Protein AF-A0A2K3KPW8-F1 (afdb_monomer_lite)

Structure (mmCIF, N/CA/C/O backbone):
data_AF-A0A2K3KPW8-F1
#
_entry.id   AF-A0A2K3KPW8-F1
#
loop_
_atom_site.group_PDB
_atom_site.id
_atom_site.type_symbol
_atom_site.label_atom_id
_atom_site.label_alt_id
_atom_site.label_comp_id
_atom_site.label_asym_id
_atom_site.label_entity_id
_atom_site.label_seq_id
_atom_site.pdbx_PDB_ins_code
_atom_site.Cartn_x
_atom_site.Cartn_y
_atom_site.Cartn_z
_atom_site.occupancy
_atom_site.B_iso_or_equiv
_atom_site.auth_seq_id
_atom_site.auth_comp_id
_atom_site.auth_asym_id
_atom_site.auth_atom_id
_atom_site.pdbx_PDB_model_num
ATOM 1 N N . MET A 1 1 ? 4.026 6.155 2.897 1.00 92.62 1 MET A N 1
ATOM 2 C CA . MET A 1 1 ? 3.321 5.659 1.690 1.00 92.62 1 MET A CA 1
ATOM 3 C C . MET A 1 1 ? 2.617 6.822 1.009 1.00 92.62 1 MET A C 1
ATOM 5 O O . MET A 1 1 ? 2.087 7.678 1.710 1.00 92.62 1 MET A O 1
ATOM 9 N N . THR A 1 2 ? 2.626 6.886 -0.326 1.00 94.38 2 THR A N 1
ATOM 10 C CA . THR A 1 2 ? 1.846 7.887 -1.087 1.00 94.38 2 THR A CA 1
ATOM 11 C C . THR A 1 2 ? 2.187 9.344 -0.718 1.00 94.38 2 THR A C 1
ATOM 13 O O . THR A 1 2 ? 1.312 10.196 -0.581 1.00 94.38 2 THR A O 1
ATOM 16 N N . ASN A 1 3 ? 3.477 9.616 -0.491 1.00 95.56 3 ASN A N 1
ATOM 17 C CA . ASN A 1 3 ? 4.021 10.898 -0.017 1.00 95.56 3 ASN A CA 1
ATOM 18 C C . ASN A 1 3 ? 3.543 11.362 1.386 1.00 95.56 3 ASN A C 1
ATOM 20 O O . ASN A 1 3 ? 3.666 12.534 1.752 1.00 95.56 3 ASN A O 1
ATOM 24 N N . ILE A 1 4 ? 3.003 10.439 2.193 1.00 97.38 4 ILE A N 1
ATOM 25 C CA . ILE A 1 4 ? 2.658 10.661 3.603 1.00 97.38 4 ILE A CA 1
ATOM 26 C C . ILE A 1 4 ? 3.564 9.800 4.486 1.00 97.38 4 ILE A C 1
ATOM 28 O O . ILE A 1 4 ? 3.593 8.569 4.365 1.00 97.38 4 ILE A O 1
ATOM 32 N N . SER A 1 5 ? 4.296 10.456 5.382 1.00 97.50 5 SER A N 1
ATOM 33 C CA . SER A 1 5 ? 5.044 9.818 6.463 1.00 97.50 5 SER A CA 1
ATOM 34 C C . SER A 1 5 ? 4.106 9.661 7.657 1.00 97.50 5 SER A C 1
ATOM 36 O O . SER A 1 5 ? 3.643 10.657 8.224 1.00 97.50 5 SER 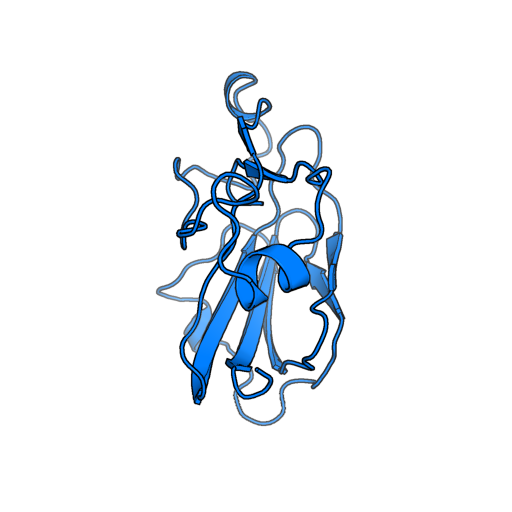A O 1
ATOM 38 N N . PHE A 1 6 ? 3.749 8.414 7.973 1.00 98.12 6 PHE A N 1
ATOM 39 C CA . PHE A 1 6 ? 2.820 8.129 9.060 1.00 98.12 6 PHE A CA 1
ATOM 40 C C . PHE A 1 6 ? 3.433 8.573 10.385 1.00 98.12 6 PHE A C 1
ATOM 42 O O . PHE A 1 6 ? 4.567 8.223 10.704 1.00 98.12 6 PHE A O 1
ATOM 49 N N . GLN A 1 7 ? 2.670 9.348 11.146 1.00 98.12 7 GLN A N 1
ATOM 50 C CA . GLN A 1 7 ? 3.045 9.756 12.489 1.00 98.12 7 GLN A CA 1
ATOM 51 C C . GLN A 1 7 ? 2.154 9.016 13.477 1.00 98.12 7 GLN A C 1
ATOM 53 O O . GLN A 1 7 ? 0.928 9.139 13.412 1.00 98.12 7 GLN A O 1
ATOM 58 N N . THR A 1 8 ? 2.768 8.251 14.375 1.00 97.50 8 THR A N 1
ATOM 59 C CA . THR A 1 8 ? 2.044 7.555 15.438 1.00 97.50 8 THR A CA 1
ATOM 60 C C . THR A 1 8 ? 1.341 8.587 16.326 1.00 97.50 8 THR A C 1
ATOM 62 O O . THR A 1 8 ? 2.009 9.501 16.822 1.00 97.50 8 THR A O 1
ATOM 65 N N . PRO A 1 9 ? 0.009 8.504 16.486 1.00 96.88 9 PRO A N 1
ATOM 66 C CA . PRO A 1 9 ? -0.722 9.382 17.391 1.00 96.88 9 PRO A CA 1
ATOM 67 C C . PRO A 1 9 ? -0.428 9.035 18.859 1.00 96.88 9 PRO A C 1
ATOM 69 O O . PRO A 1 9 ? 0.070 7.957 19.167 1.00 96.88 9 PRO A O 1
ATOM 72 N N . THR A 1 10 ? -0.755 9.947 19.777 1.00 94.44 10 THR A N 1
ATOM 73 C CA . THR A 1 10 ? -0.642 9.701 21.229 1.00 94.44 10 THR A CA 1
ATOM 74 C C . THR A 1 10 ? -1.787 8.856 21.787 1.00 94.44 10 THR A C 1
ATOM 76 O O . THR A 1 10 ? -1.640 8.271 22.852 1.00 94.44 10 THR A O 1
ATOM 79 N N . PHE A 1 11 ? -2.918 8.810 21.079 1.00 93.94 11 PHE A N 1
ATOM 80 C CA . PHE A 1 11 ? -4.075 7.964 21.375 1.00 93.94 11 PHE A CA 1
ATOM 81 C C . PHE A 1 11 ? -4.187 6.862 20.331 1.00 93.94 11 PHE A C 1
ATOM 83 O O . PHE A 1 11 ? -3.900 7.101 19.157 1.00 93.94 11 PHE A O 1
ATOM 90 N N . ASP A 1 12 ? -4.634 5.680 20.744 1.00 96.62 12 ASP A N 1
ATOM 91 C CA . ASP A 1 12 ? -4.822 4.556 19.835 1.00 96.62 12 ASP A CA 1
ATOM 92 C C . ASP A 1 12 ? -5.890 4.851 18.761 1.00 96.62 12 ASP A C 1
ATOM 94 O O . ASP A 1 12 ? -6.905 5.510 19.008 1.00 96.62 12 ASP A O 1
ATOM 98 N N . ILE A 1 13 ? -5.652 4.375 17.533 1.00 98.19 13 ILE A N 1
ATOM 99 C CA . ILE A 1 13 ? -6.556 4.620 16.400 1.00 98.19 13 ILE A CA 1
ATOM 100 C C . ILE A 1 13 ? -7.866 3.845 16.565 1.00 98.19 13 ILE A C 1
ATOM 102 O O . ILE A 1 13 ? -8.920 4.378 16.206 1.00 98.19 13 ILE A O 1
ATOM 106 N N . LEU A 1 14 ? -7.813 2.613 17.078 1.00 97.81 14 LEU A N 1
ATOM 107 C CA . LEU A 1 14 ? -8.995 1.777 17.270 1.00 97.81 14 LEU A CA 1
ATOM 108 C C . LEU A 1 14 ? -9.875 2.342 18.392 1.00 97.81 14 LEU A C 1
ATOM 110 O O . LEU A 1 14 ? -11.080 2.486 18.198 1.00 97.81 14 LEU A O 1
ATOM 114 N N . GLU A 1 15 ? -9.280 2.752 19.511 1.00 97.75 15 GLU A N 1
ATOM 115 C CA . GLU A 1 15 ? -9.975 3.432 20.606 1.00 97.75 15 GLU A CA 1
ATOM 116 C C . GLU A 1 15 ? -10.632 4.734 20.128 1.00 97.75 15 GLU A C 1
ATOM 118 O O . GLU A 1 15 ? -11.830 4.950 20.332 1.00 97.75 15 GLU A O 1
ATOM 123 N N . ALA A 1 16 ? -9.884 5.577 19.406 1.00 98.12 16 ALA A N 1
ATOM 124 C CA . ALA A 1 16 ? -10.417 6.818 18.854 1.00 98.12 16 ALA A CA 1
ATOM 125 C C . ALA A 1 16 ? -11.550 6.581 17.847 1.00 98.12 16 ALA A C 1
ATOM 127 O O . ALA A 1 16 ? -12.500 7.363 17.779 1.00 98.12 16 ALA A O 1
ATOM 128 N N . TYR A 1 17 ? -11.470 5.507 17.058 1.00 97.69 17 TYR A N 1
ATOM 129 C CA . TYR A 1 17 ? -12.546 5.096 16.163 1.00 97.69 17 TYR A CA 1
ATOM 130 C C . TYR A 1 17 ? -13.799 4.672 16.939 1.00 97.69 17 TYR A C 1
ATOM 132 O O . TYR A 1 17 ? -14.881 5.193 16.652 1.00 97.69 17 TYR A O 1
ATOM 140 N N . TYR A 1 18 ? -13.640 3.785 17.925 1.00 97.81 18 TYR A N 1
ATOM 141 C CA . TYR A 1 18 ? -14.735 3.188 18.689 1.00 97.81 18 TYR A CA 1
ATOM 142 C C . TYR A 1 18 ? -15.506 4.225 19.513 1.00 97.81 18 TYR A C 1
ATOM 144 O O . TYR A 1 18 ? -16.733 4.253 19.479 1.00 97.81 18 TYR A O 1
ATOM 152 N N . TYR A 1 19 ? -14.794 5.132 20.187 1.00 98.00 19 TYR A N 1
ATOM 153 C CA . TYR A 1 19 ? -15.393 6.180 21.024 1.00 98.00 19 TYR A CA 1
ATOM 154 C C . TYR A 1 19 ? -15.596 7.519 20.304 1.00 98.00 19 TYR A C 1
ATOM 156 O O . TYR A 1 19 ? -15.943 8.515 20.936 1.00 98.00 19 TYR A O 1
ATOM 164 N N . HIS A 1 20 ? -15.384 7.566 18.986 1.00 96.56 20 HIS A N 1
ATOM 165 C CA . HIS A 1 20 ? -15.557 8.770 18.163 1.00 96.56 20 HIS A CA 1
ATOM 166 C C . HIS A 1 20 ? -14.735 9.986 18.644 1.00 96.56 20 HIS A C 1
ATOM 168 O O . HIS A 1 20 ? -15.190 11.131 18.589 1.00 96.56 20 HIS A O 1
ATOM 174 N N . ILE A 1 21 ? -13.497 9.747 19.088 1.00 97.12 21 ILE A N 1
ATOM 175 C CA . ILE A 1 21 ? -12.581 10.795 19.552 1.00 97.12 21 ILE A CA 1
ATOM 176 C C . ILE A 1 21 ? -12.035 11.564 18.344 1.00 97.12 21 ILE A C 1
ATOM 178 O O . ILE A 1 21 ? -11.369 11.017 17.461 1.00 97.12 21 ILE A O 1
ATOM 182 N N . ASN A 1 22 ? -12.299 12.868 18.310 1.00 96.06 22 ASN A N 1
ATOM 183 C CA . ASN A 1 22 ? -11.859 13.739 17.225 1.00 96.06 22 ASN A CA 1
ATOM 184 C C . ASN A 1 22 ? -10.371 14.107 17.343 1.00 96.06 22 ASN A C 1
ATOM 186 O O . ASN A 1 22 ? -9.817 14.211 18.432 1.00 96.06 22 ASN A O 1
ATOM 190 N N . GLY A 1 23 ? -9.727 14.364 16.201 1.00 95.88 23 GLY A N 1
ATOM 191 C CA . GLY A 1 23 ? -8.363 14.907 16.144 1.00 95.88 23 GLY A CA 1
ATOM 192 C C . GLY A 1 23 ? -7.223 13.881 16.177 1.00 95.88 23 GLY A C 1
ATOM 193 O O . GLY A 1 23 ? -6.089 14.266 15.909 1.00 95.88 23 GLY A O 1
ATOM 194 N N . VAL A 1 24 ? -7.501 12.594 16.418 1.00 97.88 24 VAL A N 1
ATOM 195 C CA . VAL A 1 24 ? -6.470 11.534 16.494 1.00 97.88 24 VAL A CA 1
ATOM 196 C C . VAL A 1 24 ? -5.950 11.122 15.113 1.00 97.88 24 VAL A C 1
ATOM 198 O O . VAL A 1 24 ? -4.748 10.978 14.902 1.00 97.88 24 VAL A O 1
ATOM 201 N N . TYR A 1 25 ? -6.846 10.964 14.139 1.00 97.94 25 TYR A N 1
ATOM 202 C CA . TYR A 1 25 ? -6.495 10.615 12.764 1.00 97.94 25 TYR A CA 1
ATOM 203 C C . TYR A 1 25 ? -7.404 11.335 11.765 1.00 97.94 25 TYR A C 1
ATOM 205 O O . TYR A 1 25 ? -8.500 11.793 12.090 1.00 97.94 25 TYR A O 1
ATOM 213 N N . LYS A 1 26 ? -6.963 11.414 10.506 1.00 97.75 26 LYS A N 1
ATOM 214 C CA . LYS A 1 26 ? -7.778 11.910 9.390 1.00 97.75 26 LYS A CA 1
ATOM 215 C C . LYS A 1 26 ? -8.190 10.758 8.480 1.00 97.75 26 LYS A C 1
ATOM 217 O O . LYS A 1 26 ? -7.354 9.979 8.020 1.00 97.75 26 LYS A O 1
ATOM 222 N N . LYS A 1 27 ? -9.484 10.669 8.178 1.00 96.06 27 LYS A N 1
ATOM 223 C CA . LYS A 1 27 ? -9.998 9.788 7.119 1.00 96.06 27 LYS A CA 1
ATOM 224 C C . LYS A 1 27 ? -9.504 10.285 5.752 1.00 96.06 27 LYS A C 1
ATOM 226 O O . LYS A 1 27 ? -9.166 11.458 5.595 1.00 96.06 27 LYS A O 1
ATOM 231 N N . GLY A 1 28 ? -9.478 9.398 4.760 1.00 92.75 28 GLY A N 1
ATOM 232 C CA . GLY A 1 28 ? -9.126 9.762 3.384 1.00 92.75 28 GLY A CA 1
ATOM 233 C C . GLY A 1 28 ? -7.631 9.674 3.086 1.00 92.75 28 GLY A C 1
ATOM 234 O O . GLY A 1 28 ? -7.065 10.570 2.457 1.00 92.75 28 GLY A O 1
ATOM 235 N N . PHE A 1 29 ? -6.975 8.599 3.530 1.00 97.50 29 PHE A N 1
ATOM 236 C CA . PHE A 1 29 ? -5.707 8.195 2.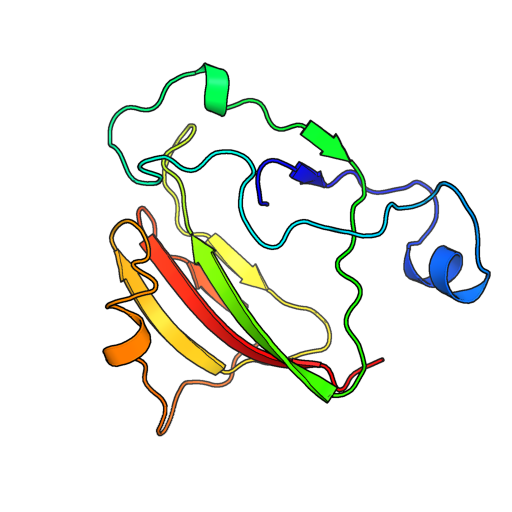928 1.00 97.50 29 PHE A CA 1
ATOM 237 C C . PHE A 1 29 ? -5.896 8.033 1.399 1.00 97.50 29 PHE A C 1
ATOM 239 O O . PHE A 1 29 ? -6.865 7.385 0.978 1.00 97.50 29 PHE A O 1
ATOM 246 N N . PRO A 1 30 ? -5.050 8.676 0.573 1.00 96.62 30 PRO A N 1
ATOM 247 C CA . PRO A 1 30 ? -5.259 8.766 -0.870 1.00 96.62 30 PRO A CA 1
ATOM 248 C C . PRO A 1 30 ? -5.039 7.421 -1.577 1.00 96.62 30 PRO A C 1
ATOM 250 O O . PRO A 1 30 ? -4.196 6.628 -1.171 1.00 96.62 30 PRO A O 1
ATOM 253 N N . ASN A 1 31 ? -5.783 7.190 -2.664 1.00 95.88 31 ASN A N 1
ATOM 254 C CA . ASN A 1 31 ? -5.638 5.989 -3.503 1.00 95.88 31 ASN A CA 1
ATOM 255 C C . ASN A 1 31 ? -4.421 6.042 -4.433 1.00 95.88 31 ASN A C 1
ATOM 257 O O . ASN A 1 31 ? -3.963 5.005 -4.892 1.00 95.88 31 ASN A O 1
ATOM 261 N N . LEU A 1 32 ? -3.947 7.246 -4.753 1.00 95.06 32 LEU A N 1
ATOM 262 C CA . LEU A 1 32 ? -2.858 7.492 -5.691 1.00 95.06 32 LEU A CA 1
ATOM 263 C C . LEU A 1 32 ? -1.884 8.508 -5.091 1.00 95.06 32 LEU A C 1
ATOM 265 O O . LEU A 1 32 ? -2.315 9.347 -4.289 1.00 95.06 32 LEU A O 1
ATOM 269 N N . PRO A 1 33 ? -0.592 8.455 -5.462 1.00 93.38 33 PRO A N 1
ATOM 270 C CA . PRO A 1 33 ? 0.358 9.494 -5.090 1.00 93.38 33 PRO A CA 1
ATOM 271 C C . PRO A 1 33 ? -0.099 10.859 -5.615 1.00 93.38 33 PRO A C 1
ATOM 273 O O . PRO A 1 33 ? -0.700 10.924 -6.688 1.00 93.38 33 PRO A O 1
ATOM 276 N N . PRO A 1 34 ? 0.135 11.943 -4.848 1.00 90.12 34 PRO A N 1
ATOM 277 C CA . PRO A 1 34 ? -0.280 13.286 -5.252 1.00 90.12 34 PRO A CA 1
ATOM 278 C C . PRO A 1 34 ? 0.428 13.744 -6.530 1.00 90.12 34 PRO A C 1
ATOM 280 O O . PRO A 1 34 ? -0.174 14.451 -7.331 1.00 90.12 34 PRO A O 1
ATOM 283 N N . ASP A 1 35 ? 1.665 13.287 -6.728 1.00 92.00 35 ASP A N 1
ATOM 284 C CA . ASP A 1 35 ? 2.493 13.586 -7.888 1.00 92.00 35 ASP A CA 1
ATOM 285 C C . ASP A 1 35 ? 2.809 12.278 -8.620 1.00 92.00 35 ASP A C 1
ATOM 287 O O . ASP A 1 35 ? 3.306 11.320 -8.019 1.00 92.00 35 ASP A O 1
ATOM 291 N N . ILE A 1 36 ? 2.509 12.234 -9.918 1.00 94.25 36 ILE A N 1
ATOM 292 C CA . ILE A 1 36 ? 2.877 11.118 -10.792 1.00 94.25 36 ILE A CA 1
ATOM 293 C C . ILE A 1 36 ? 4.167 11.486 -11.517 1.00 94.25 36 ILE A C 1
ATOM 295 O O . ILE A 1 36 ? 4.239 12.513 -12.188 1.00 94.25 36 ILE A O 1
ATOM 299 N N . PHE A 1 37 ? 5.175 10.631 -11.395 1.00 95.56 37 PHE A N 1
ATOM 300 C CA . PHE A 1 37 ? 6.469 10.774 -12.053 1.00 95.56 37 PHE A CA 1
ATOM 301 C C . PHE A 1 37 ? 7.015 9.391 -12.426 1.00 95.56 37 PHE A C 1
ATOM 303 O O . PHE A 1 37 ? 6.379 8.370 -12.165 1.00 95.56 37 PHE A O 1
ATOM 310 N N . ASN A 1 38 ? 8.185 9.345 -13.062 1.00 97.06 38 ASN A N 1
ATOM 311 C CA . ASN A 1 38 ? 8.893 8.089 -13.295 1.00 97.06 38 ASN A CA 1
ATOM 312 C C . ASN A 1 38 ? 9.492 7.591 -11.966 1.00 97.06 38 ASN A C 1
ATOM 314 O O . ASN A 1 38 ? 10.605 7.974 -11.619 1.00 97.06 38 ASN A O 1
ATOM 318 N N . PHE A 1 39 ? 8.738 6.791 -11.208 1.00 97.12 39 PHE A N 1
ATOM 319 C CA . PHE A 1 39 ? 9.080 6.370 -9.844 1.00 97.12 39 PHE A CA 1
ATOM 320 C C . PHE A 1 39 ? 10.424 5.644 -9.750 1.00 97.12 39 PHE A C 1
ATOM 322 O O . PHE A 1 39 ? 11.143 5.811 -8.767 1.00 97.12 39 PHE A O 1
ATOM 329 N N . THR A 1 40 ? 10.781 4.892 -10.789 1.00 97.69 40 THR A N 1
ATOM 330 C CA . THR A 1 40 ? 12.002 4.081 -10.859 1.00 97.69 40 THR A CA 1
ATOM 331 C C . THR A 1 40 ? 13.082 4.696 -11.757 1.00 97.69 40 THR A C 1
ATOM 333 O O . THR A 1 40 ? 13.913 3.969 -12.295 1.00 97.69 40 THR A O 1
ATOM 336 N N . ALA A 1 41 ? 13.063 6.015 -11.990 1.00 96.75 41 ALA A N 1
ATOM 337 C CA . ALA A 1 41 ? 14.137 6.696 -12.719 1.00 96.75 41 ALA A CA 1
ATOM 338 C C . ALA A 1 41 ? 15.471 6.632 -11.954 1.00 96.75 41 ALA A C 1
ATOM 340 O O . ALA A 1 41 ? 15.482 6.644 -10.724 1.00 96.75 41 ALA A O 1
ATOM 341 N N . ASP A 1 42 ? 16.595 6.644 -12.675 1.00 93.19 42 ASP A N 1
ATOM 342 C CA . ASP A 1 42 ? 17.935 6.670 -12.064 1.00 93.19 42 ASP A CA 1
ATOM 343 C C . ASP A 1 42 ? 18.233 7.998 -11.350 1.00 93.19 42 ASP A C 1
ATOM 345 O O . ASP A 1 42 ? 18.973 8.039 -10.369 1.00 93.19 42 ASP A O 1
ATOM 349 N N . SER A 1 43 ? 17.651 9.099 -11.838 1.00 93.12 43 SER A N 1
ATOM 350 C CA . SER A 1 43 ? 17.817 10.438 -11.274 1.00 93.12 43 SER A CA 1
ATOM 351 C C . SER A 1 43 ? 16.457 11.072 -11.005 1.00 93.12 43 SER A C 1
ATOM 353 O O . SER A 1 43 ? 15.632 11.211 -11.911 1.00 93.12 43 SER A O 1
ATOM 355 N N . LEU A 1 44 ? 16.228 11.460 -9.749 1.00 94.81 44 LEU A N 1
ATOM 356 C CA . LEU A 1 44 ? 14.992 12.087 -9.289 1.00 94.81 44 LEU A CA 1
ATOM 357 C C . LEU A 1 44 ? 15.282 13.428 -8.600 1.00 94.81 44 LEU A C 1
ATOM 359 O O . LEU A 1 44 ? 16.256 13.529 -7.849 1.00 94.81 44 LEU A O 1
ATOM 363 N N . PRO A 1 45 ? 14.435 14.456 -8.800 1.00 94.19 45 PRO A N 1
ATOM 364 C CA . PRO A 1 45 ? 14.590 15.739 -8.126 1.00 94.19 45 PRO A CA 1
ATOM 365 C C . PRO A 1 45 ? 14.580 15.610 -6.598 1.00 94.19 45 PRO A C 1
ATOM 367 O O . PRO A 1 45 ? 13.711 14.951 -6.025 1.00 94.19 45 PRO A O 1
ATOM 370 N N . LEU A 1 46 ? 15.485 16.327 -5.923 1.00 92.94 46 LEU A N 1
ATOM 371 C CA . LEU A 1 46 ? 15.549 16.371 -4.453 1.00 92.94 46 LEU A CA 1
ATOM 372 C C . LEU A 1 46 ? 14.244 16.869 -3.812 1.00 92.94 46 LEU A C 1
ATOM 374 O O . LEU A 1 46 ? 13.912 16.483 -2.694 1.00 92.94 46 LEU A O 1
ATOM 378 N N . THR A 1 47 ? 13.473 17.690 -4.529 1.00 92.94 47 THR A N 1
ATOM 379 C CA . THR A 1 47 ? 12.178 18.212 -4.069 1.00 92.94 47 THR A CA 1
ATOM 380 C C . THR A 1 47 ? 11.154 17.111 -3.782 1.00 92.94 47 THR A C 1
ATOM 382 O O . THR A 1 47 ? 10.266 17.318 -2.959 1.00 92.94 47 THR A O 1
ATOM 385 N N . LEU A 1 48 ? 11.294 15.931 -4.396 1.00 93.50 48 LEU A N 1
ATOM 386 C CA . LEU A 1 48 ? 10.415 14.780 -4.174 1.00 93.50 48 LEU A CA 1
ATOM 387 C C . LEU A 1 48 ? 10.772 13.972 -2.915 1.00 93.50 48 LEU A C 1
ATOM 389 O O . LEU A 1 48 ? 9.974 13.149 -2.477 1.00 93.50 48 LEU A O 1
ATOM 393 N N . GLN A 1 49 ? 11.948 14.189 -2.315 1.00 92.81 49 GLN A N 1
ATOM 394 C CA . GLN A 1 49 ? 12.429 13.379 -1.186 1.00 92.81 49 GLN A CA 1
ATOM 395 C C . GLN A 1 49 ? 11.797 13.756 0.161 1.00 92.81 49 GLN A C 1
ATOM 397 O O . GLN A 1 49 ? 11.983 13.042 1.145 1.00 92.81 49 GLN A O 1
ATOM 402 N N . THR A 1 50 ? 11.052 14.865 0.235 1.00 93.69 50 THR A N 1
ATOM 403 C CA . THR A 1 50 ? 10.453 15.339 1.492 1.00 93.69 50 THR A CA 1
ATOM 404 C C . THR A 1 50 ? 8.959 15.009 1.560 1.00 93.69 50 THR A C 1
ATOM 406 O O . THR A 1 50 ? 8.155 15.703 0.931 1.00 93.69 50 THR A O 1
ATOM 409 N N . PRO A 1 51 ? 8.543 14.007 2.360 1.00 95.12 51 PRO A N 1
ATOM 410 C CA . PRO A 1 51 ? 7.134 13.694 2.536 1.00 95.12 51 PRO A CA 1
ATOM 411 C C . PRO A 1 51 ? 6.437 14.610 3.540 1.00 95.12 51 PRO A C 1
ATOM 413 O O . PRO A 1 51 ? 7.052 15.197 4.433 1.00 95.12 51 PRO A O 1
ATOM 416 N N . LYS A 1 52 ? 5.104 14.664 3.459 1.00 95.62 52 LYS A N 1
ATOM 417 C CA . LYS A 1 52 ? 4.278 15.322 4.483 1.00 95.62 52 LYS A CA 1
ATOM 418 C C . LYS A 1 52 ? 4.026 14.360 5.640 1.00 95.62 52 LYS A C 1
ATOM 420 O O . LYS A 1 52 ? 3.616 13.222 5.421 1.00 95.62 52 LYS A O 1
ATOM 425 N N . ARG A 1 53 ? 4.228 14.805 6.880 1.00 97.62 53 ARG A N 1
ATOM 426 C CA . ARG A 1 53 ? 3.871 14.007 8.065 1.00 97.62 53 ARG A CA 1
ATOM 427 C C . ARG A 1 53 ? 2.365 14.044 8.316 1.00 97.62 53 ARG A C 1
ATOM 429 O O . ARG A 1 53 ? 1.722 15.071 8.097 1.00 97.62 53 ARG A O 1
ATOM 436 N N . GLY A 1 54 ? 1.804 12.937 8.789 1.00 97.00 54 GLY A N 1
ATOM 437 C CA . GLY A 1 54 ? 0.438 12.918 9.299 1.00 97.00 54 GLY A CA 1
ATOM 438 C C . GLY A 1 54 ? -0.124 11.525 9.554 1.00 97.00 54 GLY A C 1
ATOM 439 O O . GLY A 1 54 ? 0.339 10.529 9.007 1.00 97.00 54 GLY A O 1
ATOM 440 N N . THR A 1 55 ? -1.178 11.476 10.361 1.00 98.19 55 THR A N 1
ATOM 441 C CA . THR A 1 55 ? -1.903 10.252 10.720 1.00 98.19 55 THR A CA 1
ATOM 442 C C . THR A 1 55 ? -3.152 10.145 9.846 1.00 98.19 55 THR A C 1
ATOM 444 O O . THR A 1 55 ? -4.184 10.759 10.128 1.00 98.19 55 THR A O 1
ATOM 447 N N . LYS A 1 56 ? -3.051 9.426 8.722 1.00 97.69 56 LYS A N 1
ATOM 448 C CA . LYS A 1 56 ? -4.166 9.220 7.785 1.00 97.69 56 LYS A CA 1
ATOM 449 C C . LYS A 1 56 ? -4.527 7.748 7.669 1.00 97.69 56 LYS A C 1
ATOM 451 O O . LYS A 1 56 ? -3.637 6.914 7.556 1.00 97.69 56 LYS A O 1
ATOM 456 N N . VAL A 1 57 ? -5.825 7.461 7.608 1.00 97.81 57 VAL A N 1
ATOM 457 C CA . VAL A 1 57 ? -6.355 6.096 7.464 1.00 97.81 57 VAL A CA 1
ATOM 458 C C . VAL A 1 57 ? -7.202 5.947 6.205 1.00 97.81 57 VAL A C 1
ATOM 460 O O . VAL A 1 57 ? -7.856 6.896 5.745 1.00 97.81 57 VAL A O 1
ATOM 463 N N . LYS A 1 58 ? -7.214 4.733 5.654 1.00 97.25 58 LYS A N 1
ATOM 464 C CA . LYS A 1 58 ? -8.142 4.327 4.602 1.00 97.25 58 LYS A CA 1
ATOM 465 C C . LYS A 1 58 ? -9.314 3.592 5.249 1.00 97.25 58 LYS A C 1
ATOM 467 O O . LYS A 1 58 ? -9.140 2.498 5.760 1.00 97.25 58 LYS A O 1
ATOM 472 N N . VAL A 1 59 ? -10.499 4.199 5.220 1.00 97.31 59 VAL A N 1
ATOM 473 C CA . VAL A 1 59 ? -11.735 3.534 5.660 1.00 97.31 59 VAL A CA 1
ATOM 474 C C . VAL A 1 59 ? -12.332 2.804 4.464 1.00 97.31 59 VAL A C 1
ATOM 476 O O . VAL A 1 59 ? -12.526 3.411 3.407 1.00 97.31 59 VAL A O 1
ATOM 479 N N . LEU A 1 60 ? -12.604 1.515 4.630 1.00 97.25 60 LEU A N 1
ATOM 480 C CA . LEU A 1 60 ? -13.235 0.657 3.633 1.00 97.25 60 LEU A CA 1
ATOM 481 C C . LEU A 1 60 ? -14.568 0.153 4.183 1.00 97.25 60 LEU A C 1
ATOM 483 O O . LEU A 1 60 ? -14.734 0.020 5.393 1.00 97.25 60 LEU A O 1
ATOM 487 N N . LYS A 1 61 ? -15.529 -0.112 3.296 1.00 98.19 61 LYS A N 1
ATOM 488 C CA . LYS A 1 61 ? -16.765 -0.795 3.691 1.00 98.19 61 LYS A CA 1
ATOM 489 C C . LYS A 1 61 ? -16.482 -2.289 3.833 1.00 98.19 61 LYS A C 1
ATOM 491 O O . LYS A 1 61 ? -15.713 -2.835 3.039 1.00 98.19 61 LYS A O 1
ATOM 496 N N . TYR A 1 62 ? -17.144 -2.942 4.784 1.00 98.44 62 TYR A N 1
ATOM 497 C CA . TYR A 1 62 ? -17.128 -4.400 4.892 1.00 98.44 62 TYR A CA 1
ATOM 498 C C . TYR A 1 62 ? -17.504 -5.050 3.548 1.00 98.44 62 TYR A C 1
ATOM 500 O O . TYR A 1 62 ? -18.421 -4.585 2.870 1.00 98.44 62 TYR A O 1
ATOM 508 N N . GLY A 1 63 ? -16.779 -6.095 3.153 1.00 98.38 63 GLY A N 1
ATOM 509 C CA . GLY A 1 63 ? -16.987 -6.825 1.900 1.00 98.38 63 GLY A CA 1
ATOM 510 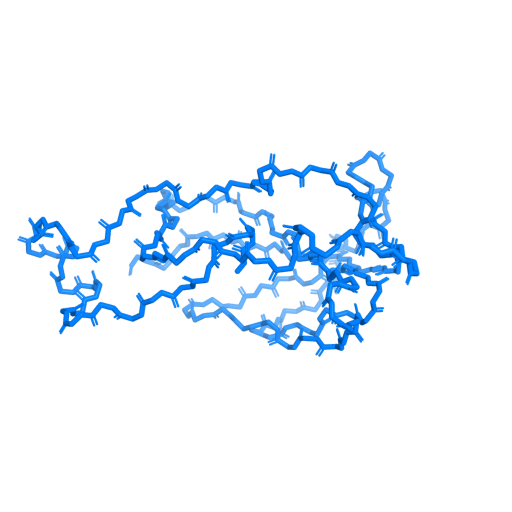C C . GLY A 1 63 ? -16.426 -6.141 0.648 1.00 98.38 63 GLY A C 1
ATOM 511 O O . GLY A 1 63 ? -16.650 -6.622 -0.458 1.00 98.38 63 GLY A O 1
ATOM 512 N N . THR A 1 64 ? -15.696 -5.027 0.780 1.00 98.62 64 THR A N 1
ATOM 513 C CA . THR A 1 64 ? -15.066 -4.375 -0.382 1.00 98.62 64 THR A CA 1
ATOM 514 C C . THR A 1 64 ? -13.979 -5.275 -0.974 1.00 98.62 64 THR A C 1
ATOM 516 O O . THR A 1 64 ? -13.049 -5.652 -0.265 1.00 98.62 64 THR A O 1
ATOM 519 N N . ASN A 1 65 ? -14.051 -5.560 -2.278 1.00 98.50 65 ASN A N 1
ATOM 520 C CA . ASN A 1 65 ? -12.940 -6.147 -3.031 1.00 98.50 65 ASN A CA 1
ATOM 521 C C . ASN A 1 65 ? -11.861 -5.083 -3.255 1.00 98.50 65 ASN A C 1
ATOM 523 O O . ASN A 1 65 ? -12.137 -4.033 -3.838 1.00 98.50 65 ASN A O 1
ATOM 527 N N . VAL A 1 66 ? -10.644 -5.345 -2.790 1.00 98.56 66 VAL A N 1
ATOM 528 C CA . VAL A 1 66 ? -9.523 -4.409 -2.857 1.00 98.56 66 VAL A CA 1
ATOM 529 C C . VAL A 1 66 ? -8.431 -4.992 -3.735 1.00 98.56 66 VAL A C 1
ATOM 531 O O . VAL A 1 66 ? -7.989 -6.116 -3.515 1.00 98.56 66 VAL A O 1
ATOM 534 N N . GLU A 1 67 ? -7.960 -4.191 -4.684 1.00 98.62 67 GLU A N 1
ATOM 535 C CA . GLU A 1 67 ? -6.637 -4.346 -5.276 1.00 98.62 67 GLU A CA 1
ATOM 536 C C . GLU A 1 67 ? -5.738 -3.236 -4.733 1.00 98.62 67 GLU A C 1
ATOM 538 O O . GLU A 1 67 ? -6.125 -2.063 -4.721 1.00 98.62 67 GLU A O 1
ATOM 543 N N . LEU A 1 68 ? -4.552 -3.610 -4.267 1.00 98.38 68 LEU A N 1
ATOM 544 C CA . LEU A 1 68 ? -3.529 -2.680 -3.817 1.00 98.38 68 LEU A CA 1
ATOM 545 C C . LEU A 1 68 ? -2.252 -2.949 -4.603 1.00 98.38 68 LEU A C 1
ATOM 547 O O . LEU A 1 68 ? -1.720 -4.056 -4.573 1.00 98.38 68 LEU A O 1
ATOM 551 N N . VAL A 1 69 ? -1.766 -1.920 -5.291 1.00 98.69 69 VAL A N 1
ATOM 552 C CA . VAL A 1 69 ? -0.491 -1.964 -6.003 1.00 98.69 69 VAL A CA 1
ATOM 553 C C . VAL A 1 69 ? 0.525 -1.159 -5.212 1.00 98.69 69 VAL A C 1
ATOM 555 O O . VAL A 1 69 ? 0.383 0.054 -5.041 1.00 98.69 69 VAL A O 1
ATOM 558 N N . PHE A 1 70 ? 1.547 -1.842 -4.719 1.00 98.62 70 PHE A N 1
ATOM 559 C CA . PHE A 1 70 ? 2.719 -1.209 -4.146 1.00 98.62 70 PHE A CA 1
ATOM 560 C C . PHE A 1 70 ? 3.705 -0.886 -5.263 1.00 98.62 70 PHE A C 1
ATOM 562 O O . PHE A 1 70 ? 4.012 -1.754 -6.073 1.00 98.62 70 PHE A O 1
ATOM 569 N N . GLN A 1 71 ? 4.202 0.345 -5.284 1.00 98.50 71 GLN A N 1
ATOM 570 C CA . GLN A 1 71 ? 5.208 0.826 -6.226 1.00 98.50 71 GLN A CA 1
ATOM 571 C C . GLN A 1 71 ? 6.414 1.312 -5.423 1.00 98.50 71 GLN A C 1
ATOM 573 O O . GLN A 1 71 ? 6.275 2.237 -4.618 1.00 98.50 71 GLN A O 1
ATOM 578 N N . ASP A 1 72 ? 7.570 0.692 -5.643 1.00 98.00 72 ASP A N 1
ATOM 579 C CA . ASP A 1 72 ? 8.852 1.174 -5.138 1.00 98.00 72 ASP A CA 1
ATOM 580 C C . ASP A 1 72 ? 9.285 2.446 -5.886 1.00 98.00 72 ASP A C 1
ATOM 582 O O . ASP A 1 72 ? 8.880 2.686 -7.031 1.00 98.00 72 ASP A O 1
ATOM 586 N N . THR A 1 73 ? 10.101 3.275 -5.233 1.00 97.19 73 THR A N 1
ATOM 587 C CA . THR A 1 73 ? 10.645 4.504 -5.818 1.00 97.19 73 THR A CA 1
ATOM 588 C C . THR A 1 73 ? 12.143 4.605 -5.577 1.00 97.19 73 THR A C 1
ATOM 590 O O . THR A 1 73 ? 12.613 4.285 -4.492 1.00 97.19 73 THR A O 1
ATOM 593 N N . ASN A 1 74 ? 12.867 5.226 -6.505 1.00 96.00 74 ASN A N 1
ATOM 594 C CA . ASN A 1 74 ? 14.299 5.502 -6.351 1.00 96.00 74 ASN A CA 1
ATOM 595 C C . ASN A 1 74 ? 14.617 6.777 -5.566 1.00 96.00 74 ASN A C 1
ATOM 597 O O . ASN A 1 74 ? 15.727 7.305 -5.646 1.00 96.00 74 ASN A O 1
ATOM 601 N N . LEU A 1 75 ? 13.654 7.309 -4.809 1.00 93.50 75 LEU A N 1
ATOM 602 C CA . LEU A 1 75 ? 13.905 8.450 -3.936 1.00 93.50 75 LEU A CA 1
ATOM 603 C C . LEU A 1 75 ? 14.873 8.025 -2.831 1.00 93.50 75 LEU A C 1
ATOM 605 O O . LEU A 1 75 ? 14.579 7.112 -2.068 1.00 93.50 75 LEU A O 1
ATOM 609 N N . ILE A 1 76 ? 16.015 8.713 -2.737 1.00 90.00 76 ILE A N 1
ATOM 610 C CA . ILE A 1 76 ? 17.165 8.365 -1.882 1.00 90.00 76 ILE A CA 1
ATOM 611 C C . ILE A 1 76 ? 17.874 7.088 -2.366 1.00 90.00 76 ILE A C 1
ATOM 613 O O . ILE A 1 76 ? 19.056 7.149 -2.694 1.00 90.00 76 ILE A O 1
ATOM 617 N N . SER A 1 77 ? 17.173 5.954 -2.431 1.00 89.06 77 SER A N 1
ATOM 618 C CA . SER A 1 77 ? 17.645 4.694 -3.019 1.00 89.06 77 SER A CA 1
ATOM 619 C C . SER A 1 77 ? 16.472 3.736 -3.223 1.00 89.06 77 SER A C 1
ATOM 621 O O . SER A 1 77 ? 15.692 3.544 -2.297 1.00 89.06 77 SER A O 1
ATOM 623 N N . GLY A 1 78 ? 16.412 3.059 -4.373 1.00 88.75 78 GLY A N 1
ATOM 624 C CA . GLY A 1 78 ? 15.527 1.902 -4.551 1.00 88.75 78 GLY A CA 1
ATOM 625 C C . GLY A 1 78 ? 15.996 0.722 -3.698 1.00 88.75 78 GLY A C 1
ATOM 626 O O . GLY A 1 78 ? 17.198 0.412 -3.676 1.00 88.75 78 GLY A O 1
ATOM 627 N N . LEU A 1 79 ? 15.066 0.072 -3.003 1.00 93.69 79 LEU A N 1
ATOM 628 C CA . LEU A 1 79 ? 15.307 -1.043 -2.087 1.00 93.69 79 LEU A CA 1
ATOM 629 C C . LEU A 1 79 ? 14.156 -2.050 -2.163 1.00 93.69 79 LEU A C 1
ATOM 631 O O . LEU A 1 79 ? 13.038 -1.710 -2.537 1.00 93.69 79 LEU A O 1
A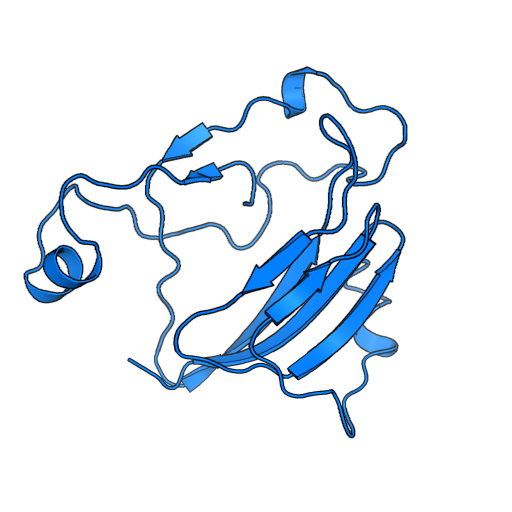TOM 635 N N . ASP A 1 80 ? 14.427 -3.291 -1.766 1.00 96.88 80 ASP A N 1
ATOM 636 C CA . ASP A 1 80 ? 13.352 -4.253 -1.543 1.00 96.88 80 ASP A CA 1
ATOM 637 C C . ASP A 1 80 ? 12.592 -3.892 -0.260 1.00 96.88 80 ASP A C 1
ATOM 639 O O . ASP A 1 80 ? 13.192 -3.604 0.783 1.00 96.88 80 ASP A O 1
ATOM 643 N N . HIS A 1 81 ? 11.263 -3.951 -0.316 1.00 97.69 81 HIS A N 1
ATOM 644 C CA . HIS A 1 81 ? 10.402 -3.600 0.811 1.00 97.69 81 HIS A CA 1
ATOM 645 C C . HIS A 1 81 ? 9.397 -4.718 1.121 1.00 97.69 81 HIS A C 1
ATOM 647 O O . HIS A 1 81 ? 8.464 -4.928 0.345 1.00 97.69 81 HIS A O 1
ATOM 653 N N . PRO A 1 82 ? 9.530 -5.433 2.254 1.00 98.31 82 PRO A N 1
ATOM 654 C CA . PRO A 1 82 ? 8.514 -6.378 2.700 1.00 98.31 82 PRO A CA 1
ATOM 655 C C . PRO A 1 82 ? 7.301 -5.621 3.258 1.00 98.31 82 PRO A C 1
ATOM 657 O O . PRO A 1 82 ? 7.362 -4.996 4.317 1.00 98.31 82 PRO A O 1
ATOM 660 N N . MET A 1 83 ? 6.185 -5.677 2.536 1.00 98.62 83 MET A N 1
ATOM 661 C CA . MET A 1 83 ? 4.926 -5.025 2.888 1.00 98.62 83 MET A CA 1
ATOM 662 C C . MET A 1 83 ? 3.988 -6.024 3.559 1.00 98.62 83 MET A C 1
ATOM 664 O O . MET A 1 83 ? 3.585 -7.012 2.945 1.00 98.62 83 MET A O 1
ATOM 668 N N . HIS A 1 84 ? 3.628 -5.748 4.811 1.00 98.56 84 HIS A N 1
ATOM 669 C CA . HIS A 1 84 ? 2.746 -6.578 5.630 1.00 98.56 84 HIS A CA 1
ATOM 670 C C . HIS A 1 84 ? 1.387 -5.899 5.857 1.00 98.56 84 HIS A C 1
ATOM 672 O O . HIS A 1 84 ? 1.321 -4.678 6.020 1.00 98.56 84 HIS A O 1
ATOM 678 N N . LEU A 1 85 ? 0.305 -6.685 5.900 1.00 98.44 85 LEU A N 1
ATOM 679 C CA . LEU A 1 85 ? -1.043 -6.210 6.222 1.00 98.44 85 LEU A CA 1
ATOM 680 C C . LEU A 1 85 ? -1.616 -6.999 7.403 1.00 98.44 85 LEU A C 1
ATOM 682 O O . LEU A 1 85 ? -1.843 -8.202 7.315 1.00 98.44 85 LEU A O 1
ATOM 686 N N . HIS A 1 86 ? -1.889 -6.305 8.504 1.00 98.31 86 HIS A N 1
ATOM 687 C CA . HIS A 1 86 ? -2.523 -6.912 9.671 1.00 98.31 86 HIS A CA 1
ATOM 688 C C . HIS A 1 86 ? -3.979 -7.294 9.370 1.00 98.31 86 HIS A C 1
ATOM 690 O O . HIS A 1 86 ? -4.663 -6.616 8.605 1.00 98.31 86 HIS A O 1
ATOM 696 N N . GLY A 1 87 ? -4.466 -8.360 10.013 1.00 98.12 87 GLY A N 1
ATOM 697 C CA . GLY A 1 87 ? -5.871 -8.785 9.953 1.00 98.12 87 GLY A CA 1
ATOM 698 C C . GLY A 1 87 ? -6.289 -9.483 8.655 1.00 98.12 87 GLY A C 1
ATOM 699 O O . GLY A 1 87 ? -7.424 -9.950 8.579 1.00 98.12 87 GLY A O 1
ATOM 700 N N . TYR A 1 88 ? -5.394 -9.587 7.669 1.00 98.25 88 TYR A N 1
ATOM 701 C CA . TYR A 1 88 ? -5.668 -10.193 6.370 1.00 98.25 88 TYR A CA 1
ATOM 702 C C . TYR A 1 88 ? -4.474 -11.013 5.874 1.00 98.25 88 TYR A C 1
ATOM 704 O O . TYR A 1 88 ? -3.318 -10.653 6.074 1.00 98.25 88 TYR A O 1
ATOM 712 N N . SER A 1 89 ? -4.769 -12.101 5.165 1.00 98.56 89 SER A N 1
ATOM 713 C CA . SER A 1 89 ? -3.901 -12.576 4.085 1.00 98.56 89 SER A CA 1
ATOM 714 C C . SER A 1 89 ? -4.484 -12.090 2.758 1.00 98.56 89 SER A C 1
ATOM 716 O O . SER A 1 89 ? -5.666 -11.753 2.674 1.00 98.56 89 SER A O 1
ATOM 718 N N . PHE A 1 90 ? -3.657 -12.035 1.727 1.00 98.75 90 PHE A N 1
ATOM 719 C CA . PHE A 1 90 ? -3.993 -11.528 0.406 1.00 98.75 90 PHE A CA 1
ATOM 720 C C . PHE A 1 90 ? -3.329 -12.377 -0.678 1.00 98.75 90 PHE A C 1
ATOM 722 O O . PHE A 1 90 ? -2.294 -13.006 -0.456 1.00 98.75 90 PHE A O 1
ATOM 729 N N . HIS A 1 91 ? -3.925 -12.378 -1.865 1.00 98.88 91 HIS A N 1
ATOM 730 C CA . HIS A 1 91 ? -3.352 -13.020 -3.040 1.00 98.88 91 HIS A CA 1
ATOM 731 C C . HIS A 1 91 ? -2.379 -12.068 -3.728 1.00 98.88 91 HIS A C 1
ATOM 733 O O . HIS A 1 91 ? -2.774 -10.952 -4.067 1.00 98.88 91 HIS A O 1
ATOM 739 N N . VAL A 1 92 ? -1.138 -12.493 -3.974 1.00 98.81 92 VAL A N 1
ATOM 740 C CA . VAL A 1 92 ? -0.199 -11.739 -4.823 1.00 98.81 92 VAL A CA 1
ATOM 741 C C . VAL A 1 92 ? -0.477 -12.102 -6.274 1.00 98.81 92 VAL A C 1
ATOM 743 O O . VAL A 1 92 ? -0.123 -13.184 -6.731 1.00 98.81 92 VAL A O 1
ATOM 746 N N . VAL A 1 93 ? -1.149 -11.209 -6.993 1.00 98.81 93 VAL A N 1
ATOM 747 C CA . VAL A 1 93 ? -1.631 -11.479 -8.357 1.00 98.81 93 VAL A CA 1
ATOM 748 C C . VAL A 1 93 ? -0.631 -11.066 -9.427 1.00 98.81 93 VAL A C 1
ATOM 750 O O . VAL A 1 93 ? -0.728 -11.517 -10.560 1.00 98.81 93 VAL A O 1
ATOM 753 N N . GLY A 1 94 ? 0.356 -10.240 -9.092 1.00 98.62 94 GLY A N 1
ATOM 754 C CA . GLY A 1 94 ? 1.404 -9.860 -10.027 1.00 98.62 94 GLY A CA 1
ATOM 755 C C . GLY A 1 94 ? 2.531 -9.093 -9.358 1.00 98.62 94 GLY A C 1
ATOM 756 O O . GLY A 1 94 ? 2.373 -8.549 -8.266 1.00 98.62 94 GLY A O 1
ATOM 757 N N . TYR A 1 95 ? 3.665 -9.043 -10.037 1.00 98.25 95 TYR A N 1
ATOM 758 C CA . TYR A 1 95 ? 4.805 -8.205 -9.699 1.00 98.25 95 TYR A CA 1
ATOM 759 C C . TYR A 1 95 ? 5.572 -7.885 -10.979 1.00 98.25 95 TYR A C 1
ATOM 761 O O . TYR A 1 95 ? 5.404 -8.550 -12.004 1.00 98.25 95 TYR A O 1
ATOM 769 N N . GLY A 1 96 ? 6.434 -6.883 -10.921 1.00 98.31 96 GLY A N 1
ATOM 770 C CA . GLY A 1 96 ? 7.277 -6.524 -12.047 1.00 98.31 96 GLY A CA 1
ATOM 771 C C . GLY A 1 96 ? 8.320 -5.492 -11.666 1.00 98.31 96 GLY A C 1
ATOM 772 O O . GLY A 1 96 ? 8.311 -4.952 -10.561 1.00 98.31 96 GLY A O 1
ATOM 773 N N . PHE A 1 97 ? 9.219 -5.220 -12.603 1.00 98.19 97 PHE A N 1
ATOM 774 C CA . PHE A 1 97 ? 10.177 -4.125 -12.507 1.00 98.19 97 PHE A CA 1
ATOM 775 C C . PHE A 1 97 ? 9.680 -2.912 -13.305 1.00 98.19 97 PHE A C 1
ATOM 777 O O . PHE A 1 97 ? 8.850 -3.031 -14.206 1.00 98.19 97 PHE A O 1
ATOM 784 N N . GLY A 1 98 ? 10.211 -1.739 -12.981 1.00 98.06 98 GLY A N 1
ATOM 785 C CA . GLY A 1 98 ? 9.800 -0.447 -13.504 1.00 98.06 98 GLY A CA 1
ATOM 786 C C . GLY A 1 98 ? 8.548 0.116 -12.829 1.00 98.06 98 GLY A C 1
ATOM 787 O O . GLY A 1 98 ? 8.180 -0.242 -11.707 1.00 98.06 98 GLY A O 1
ATOM 788 N N . ASN A 1 99 ? 7.885 1.025 -13.541 1.00 98.56 99 ASN A N 1
ATOM 789 C CA . ASN A 1 99 ? 6.628 1.617 -13.101 1.00 98.56 99 ASN A CA 1
ATOM 790 C C . ASN A 1 99 ? 5.450 0.738 -13.519 1.00 98.56 99 ASN A C 1
ATOM 792 O O . ASN A 1 99 ? 5.329 0.401 -14.699 1.00 98.56 99 ASN A O 1
ATOM 796 N N . PHE A 1 100 ? 4.544 0.459 -12.585 1.00 98.56 100 PHE A N 1
ATOM 797 C CA . PHE A 1 100 ? 3.305 -0.253 -12.868 1.00 98.56 100 PHE A CA 1
ATOM 798 C C . PHE A 1 100 ? 2.483 0.448 -13.957 1.00 98.56 100 PHE A C 1
ATOM 800 O O . PHE A 1 100 ? 2.119 1.625 -13.856 1.00 98.56 100 PHE A O 1
ATOM 807 N N . ASN A 1 101 ? 2.129 -0.304 -14.991 1.00 98.31 101 ASN A N 1
ATOM 808 C CA . ASN A 1 101 ? 1.263 0.110 -16.073 1.00 98.31 101 ASN A CA 1
ATOM 809 C C . ASN A 1 101 ? -0.130 -0.500 -15.899 1.00 98.31 101 ASN A C 1
ATOM 811 O O . ASN A 1 101 ? -0.407 -1.614 -16.347 1.00 98.31 101 ASN A O 1
ATOM 815 N N . LYS A 1 102 ? -1.047 0.298 -15.344 1.00 97.06 102 LYS A N 1
ATOM 816 C CA . LYS A 1 102 ? -2.447 -0.087 -15.095 1.00 97.06 102 LYS A CA 1
ATOM 817 C C . LYS A 1 102 ? -3.209 -0.629 -16.313 1.00 97.06 102 LYS A C 1
ATOM 819 O O . LYS A 1 102 ? -4.231 -1.278 -16.134 1.00 97.06 102 LYS A O 1
ATOM 824 N N . SER A 1 103 ? -2.760 -0.332 -17.534 1.00 98.00 103 SER A N 1
ATOM 825 C CA . SER A 1 103 ? -3.419 -0.774 -18.769 1.00 98.00 103 SER A CA 1
ATOM 826 C C . SER A 1 103 ? -2.796 -2.030 -19.374 1.00 98.00 103 SER A C 1
ATOM 828 O O . SER A 1 103 ? -3.373 -2.574 -20.308 1.00 98.00 103 SER A O 1
ATOM 830 N N . LYS A 1 104 ? -1.619 -2.467 -18.907 1.00 98.31 104 LYS A N 1
ATOM 831 C CA . LYS A 1 104 ? -0.883 -3.605 -19.483 1.00 98.31 104 LYS A CA 1
ATOM 832 C C . LYS A 1 104 ? -0.616 -4.700 -18.461 1.00 98.31 104 LYS A C 1
ATOM 834 O O . LYS A 1 104 ? -0.920 -5.855 -18.722 1.00 98.31 104 LYS A O 1
ATOM 839 N N . ASP A 1 105 ? -0.094 -4.342 -17.295 1.00 98.62 105 ASP A N 1
ATOM 840 C CA . ASP A 1 105 ? 0.353 -5.318 -16.302 1.00 98.62 105 ASP A CA 1
ATOM 841 C C . ASP A 1 105 ? -0.775 -6.202 -15.745 1.00 98.62 105 ASP A C 1
ATOM 843 O O . ASP A 1 105 ? -0.543 -7.404 -15.604 1.00 98.62 105 ASP A O 1
ATOM 847 N N . PRO A 1 106 ? -2.012 -5.701 -15.521 1.00 98.62 106 PRO A N 1
ATOM 848 C CA . PRO A 1 106 ? -3.120 -6.560 -15.100 1.00 98.62 106 PRO A CA 1
ATOM 849 C C . PRO A 1 106 ? -3.465 -7.693 -16.072 1.00 98.62 106 PRO A C 1
ATOM 851 O O . PRO A 1 106 ? -4.047 -8.689 -15.650 1.00 98.62 106 PRO A O 1
ATOM 854 N N . MET A 1 107 ? -3.108 -7.573 -17.359 1.00 98.06 107 MET A N 1
ATOM 855 C CA . MET A 1 107 ? -3.324 -8.640 -18.347 1.00 98.06 107 MET A CA 1
ATOM 856 C C . MET A 1 107 ? -2.441 -9.865 -18.082 1.00 98.06 107 MET A C 1
ATOM 858 O O . MET A 1 107 ? -2.762 -10.952 -18.548 1.00 98.06 107 MET A O 1
ATOM 862 N N . ASN A 1 108 ? -1.354 -9.693 -17.325 1.00 97.62 108 ASN A N 1
ATOM 863 C CA . ASN A 1 108 ? -0.402 -10.747 -16.983 1.00 97.62 108 ASN A CA 1
ATOM 864 C C . ASN A 1 108 ? -0.568 -11.248 -15.542 1.00 97.62 108 ASN A C 1
ATOM 866 O O . ASN A 1 108 ? 0.299 -11.958 -15.037 1.00 97.62 108 ASN A O 1
ATOM 870 N N . TYR A 1 109 ? -1.637 -10.851 -14.845 1.00 98.69 109 TYR A N 1
ATOM 871 C CA . TYR A 1 109 ? -1.864 -11.310 -13.481 1.00 98.69 109 TYR A CA 1
ATOM 872 C C . TYR A 1 109 ? -2.102 -12.819 -13.422 1.00 98.69 109 TYR A C 1
ATOM 874 O O . TYR A 1 109 ? -2.858 -13.379 -14.216 1.00 98.69 109 TYR A O 1
ATOM 882 N N . ASN A 1 110 ? -1.526 -13.460 -12.406 1.00 98.75 110 ASN A N 1
ATOM 883 C CA . ASN A 1 110 ? -1.953 -14.784 -11.996 1.00 98.75 110 ASN A CA 1
ATOM 884 C C . ASN A 1 110 ? -3.306 -14.666 -11.280 1.00 98.75 110 ASN A C 1
ATOM 886 O O . ASN A 1 110 ? -3.387 -14.228 -10.132 1.00 98.75 110 ASN A O 1
ATOM 890 N N . LEU A 1 111 ? -4.373 -15.045 -11.982 1.00 98.50 111 LEU A N 1
ATOM 891 C CA . LEU A 1 111 ? -5.741 -15.087 -11.459 1.00 98.50 111 LEU A CA 1
ATOM 892 C C . LEU A 1 111 ? -6.263 -16.521 -11.288 1.00 98.50 111 LEU A C 1
ATOM 894 O O . LEU A 1 111 ? -7.459 -16.705 -11.077 1.00 98.50 111 LEU A O 1
ATOM 898 N N . VAL A 1 112 ? -5.383 -17.521 -11.403 1.00 98.69 112 VAL A N 1
ATOM 899 C CA . VAL A 1 112 ? -5.735 -18.943 -11.296 1.00 98.69 112 VAL A CA 1
ATOM 900 C C . VAL A 1 112 ? -5.329 -19.482 -9.929 1.00 98.69 112 VAL A C 1
ATOM 902 O O . VAL A 1 112 ? -6.178 -19.971 -9.189 1.00 98.69 112 VAL A O 1
ATOM 905 N N . ASP A 1 113 ? -4.055 -19.340 -9.566 1.00 98.50 113 ASP A N 1
ATOM 906 C CA . ASP A 1 113 ? -3.475 -19.871 -8.328 1.00 98.50 113 ASP A CA 1
ATOM 907 C C . ASP A 1 113 ? -2.473 -18.909 -7.643 1.00 98.50 113 ASP A C 1
ATOM 909 O O . ASP A 1 113 ? -1.391 -19.325 -7.220 1.00 98.50 113 ASP A O 1
ATOM 913 N N . PRO A 1 114 ? -2.798 -17.609 -7.487 1.00 98.62 114 PRO A N 1
ATOM 914 C CA . PRO A 1 114 ? -1.885 -16.664 -6.855 1.00 98.62 114 PRO A CA 1
ATOM 915 C C . PRO A 1 114 ? -1.621 -17.030 -5.384 1.00 98.62 114 PRO A C 1
ATOM 917 O O . PRO A 1 114 ? -2.568 -17.335 -4.644 1.00 98.62 114 PRO A O 1
ATOM 920 N N . PRO A 1 115 ? -0.364 -16.932 -4.911 1.00 98.56 115 PRO A N 1
ATOM 921 C CA . PRO A 1 115 ? -0.012 -17.294 -3.544 1.00 98.56 115 PRO A CA 1
ATOM 922 C C . PRO A 1 115 ? -0.772 -16.427 -2.535 1.00 98.56 115 PRO A C 1
ATOM 924 O O . PRO A 1 115 ? -0.843 -15.204 -2.680 1.00 98.56 115 PRO A O 1
ATOM 927 N N . LEU A 1 116 ? -1.321 -17.074 -1.504 1.00 98.69 116 LEU A N 1
ATOM 928 C CA . LEU A 1 116 ? -2.020 -16.436 -0.389 1.00 98.69 116 LEU A CA 1
ATOM 929 C C . LEU A 1 116 ? -1.045 -16.227 0.776 1.00 98.69 116 LEU A C 1
ATOM 931 O O . LEU A 1 116 ? -0.630 -17.187 1.423 1.00 98.69 116 LEU A O 1
ATOM 935 N N . VAL A 1 117 ? -0.677 -14.976 1.042 1.00 98.69 117 VAL A N 1
ATOM 936 C CA . VAL A 1 117 ? 0.328 -14.598 2.052 1.00 98.69 117 VAL A CA 1
ATOM 937 C C . VAL A 1 117 ? -0.119 -13.358 2.825 1.00 98.69 117 VAL A C 1
ATOM 939 O O . VAL A 1 117 ? -1.052 -12.675 2.425 1.00 98.69 117 VAL A O 1
ATOM 942 N N . ASN A 1 118 ? 0.542 -13.037 3.937 1.00 98.50 118 ASN A N 1
ATOM 943 C CA . ASN A 1 118 ? 0.282 -11.806 4.703 1.00 98.50 118 ASN A CA 1
ATOM 944 C C . ASN A 1 118 ? 1.370 -10.734 4.519 1.00 98.50 118 ASN A C 1
ATOM 946 O O . ASN A 1 118 ? 1.224 -9.610 4.999 1.00 98.50 118 ASN A O 1
ATOM 950 N N . THR A 1 119 ? 2.467 -11.088 3.848 1.00 98.69 119 THR A N 1
ATOM 951 C CA . THR A 1 119 ? 3.612 -10.220 3.579 1.00 98.69 119 THR A CA 1
ATOM 952 C C . THR A 1 119 ? 4.082 -10.464 2.152 1.00 98.69 119 THR A C 1
ATOM 954 O O . THR A 1 119 ? 4.235 -11.616 1.751 1.00 98.69 119 THR A O 1
ATOM 957 N N . VAL A 1 120 ? 4.311 -9.397 1.389 1.00 98.56 120 VAL A N 1
ATOM 958 C CA . VAL A 1 120 ? 4.860 -9.457 0.027 1.00 98.56 120 VAL A CA 1
ATOM 959 C C . VAL A 1 120 ? 6.070 -8.546 -0.081 1.00 98.56 120 VAL A C 1
ATOM 961 O O . VAL A 1 120 ? 6.025 -7.398 0.354 1.00 98.56 120 VAL A O 1
ATOM 964 N N . THR A 1 121 ? 7.153 -9.039 -0.673 1.00 98.44 121 THR A N 1
ATOM 965 C CA . THR A 1 121 ? 8.299 -8.192 -1.007 1.00 98.44 121 THR A CA 1
ATOM 966 C C . THR A 1 121 ? 7.999 -7.427 -2.286 1.00 98.44 121 THR A C 1
ATOM 968 O O . THR A 1 121 ? 7.769 -8.023 -3.336 1.00 98.44 121 THR A O 1
ATOM 971 N N . VAL A 1 122 ? 8.011 -6.102 -2.195 1.00 98.50 122 VAL A N 1
ATOM 972 C CA . VAL A 1 122 ? 8.041 -5.220 -3.359 1.00 98.50 122 VAL A CA 1
ATOM 973 C C . VAL A 1 122 ? 9.489 -5.164 -3.830 1.00 98.50 122 VAL A C 1
ATOM 975 O O . VAL A 1 122 ? 10.350 -4.804 -3.022 1.00 98.50 122 VAL A O 1
ATOM 978 N N . PRO A 1 123 ? 9.776 -5.548 -5.082 1.00 97.69 123 PRO A N 1
ATOM 979 C CA . PRO A 1 123 ? 11.138 -5.545 -5.580 1.00 97.69 123 PRO A CA 1
ATOM 980 C C . PRO A 1 123 ? 11.658 -4.115 -5.735 1.00 97.69 123 PRO A C 1
ATOM 982 O O . PRO A 1 123 ? 10.916 -3.216 -6.146 1.00 97.69 123 PRO A O 1
ATOM 985 N N . LYS A 1 124 ? 12.956 -3.936 -5.488 1.00 97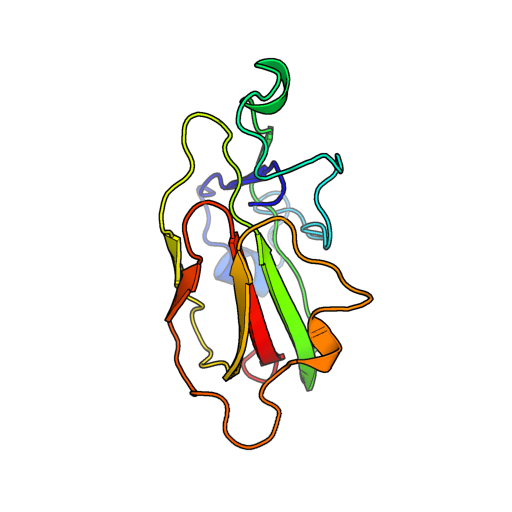.38 124 LYS A N 1
ATOM 986 C CA . LYS A 1 124 ? 13.709 -2.738 -5.847 1.00 97.38 124 LYS A CA 1
ATOM 987 C C . LYS A 1 124 ? 13.432 -2.379 -7.301 1.00 97.38 124 LYS A C 1
ATOM 989 O O . LYS A 1 124 ? 13.512 -3.239 -8.182 1.00 97.38 124 LYS A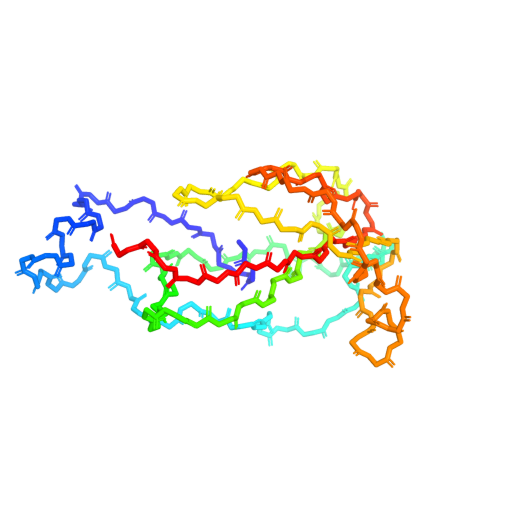 O 1
ATOM 994 N N . ASN A 1 125 ? 13.200 -1.095 -7.561 1.00 96.81 125 ASN A N 1
ATOM 995 C CA . ASN A 1 125 ? 12.854 -0.585 -8.885 1.00 96.81 125 ASN A CA 1
ATOM 996 C C . ASN A 1 125 ? 11.599 -1.258 -9.457 1.00 96.81 125 ASN A C 1
ATOM 998 O O . ASN A 1 125 ? 11.564 -1.519 -10.656 1.00 96.81 125 ASN A O 1
ATOM 1002 N N . GLY A 1 126 ? 10.598 -1.607 -8.652 1.00 98.19 126 GLY A N 1
ATOM 1003 C CA . GLY A 1 126 ? 9.470 -2.380 -9.157 1.00 98.19 126 GLY A CA 1
ATOM 1004 C C . GLY A 1 126 ? 8.177 -2.214 -8.383 1.00 98.19 126 GLY A C 1
ATOM 1005 O O . GLY A 1 126 ? 7.964 -1.245 -7.656 1.00 98.19 126 GLY A O 1
ATOM 1006 N N . TRP A 1 127 ? 7.269 -3.153 -8.602 1.00 98.75 127 TRP A N 1
ATOM 1007 C CA . TRP A 1 127 ? 5.928 -3.127 -8.046 1.00 98.75 127 TRP A CA 1
ATOM 1008 C C . TRP A 1 127 ? 5.432 -4.535 -7.720 1.00 98.75 127 TRP A C 1
ATOM 1010 O O . TRP A 1 127 ? 5.886 -5.526 -8.292 1.00 98.75 127 TRP A O 1
ATOM 1020 N N . ALA A 1 128 ? 4.468 -4.610 -6.806 1.00 98.81 128 ALA A N 1
ATOM 1021 C CA . ALA A 1 128 ? 3.718 -5.822 -6.494 1.00 98.81 128 ALA A CA 1
ATOM 1022 C C . ALA A 1 128 ? 2.231 -5.480 -6.346 1.00 98.81 128 ALA A C 1
ATOM 1024 O O . ALA A 1 128 ? 1.879 -4.476 -5.726 1.00 98.81 128 ALA A O 1
ATOM 1025 N N . ALA A 1 129 ? 1.360 -6.308 -6.915 1.00 98.88 129 ALA A N 1
ATOM 1026 C CA . ALA A 1 129 ? -0.087 -6.160 -6.858 1.00 98.88 129 ALA A CA 1
ATOM 1027 C C . ALA A 1 129 ? -0.700 -7.279 -6.018 1.00 98.88 129 ALA A C 1
ATOM 1029 O O . ALA A 1 129 ? -0.456 -8.464 -6.261 1.00 98.88 129 ALA A O 1
ATOM 1030 N N . ILE A 1 130 ? -1.522 -6.894 -5.045 1.00 98.88 130 ILE A N 1
ATOM 1031 C CA . ILE A 1 130 ? -2.232 -7.819 -4.166 1.00 98.88 130 ILE A CA 1
ATOM 1032 C C . ILE A 1 130 ? -3.740 -7.615 -4.251 1.00 98.88 130 ILE A C 1
ATOM 1034 O O . ILE A 1 130 ? -4.209 -6.499 -4.488 1.00 98.88 130 ILE A O 1
ATOM 1038 N N . ARG A 1 131 ? -4.506 -8.679 -4.008 1.00 98.81 131 ARG A N 1
ATOM 1039 C CA . ARG A 1 131 ? -5.966 -8.627 -3.885 1.00 98.81 131 ARG A CA 1
ATOM 1040 C C . ARG A 1 131 ? -6.454 -9.300 -2.609 1.00 98.81 131 ARG A C 1
ATOM 1042 O O . ARG A 1 131 ? -5.963 -10.363 -2.235 1.00 98.81 131 ARG A O 1
ATOM 1049 N N . PHE A 1 132 ? -7.442 -8.692 -1.964 1.00 98.75 132 PHE A N 1
ATOM 1050 C CA . PHE A 1 132 ? -8.149 -9.255 -0.811 1.00 98.75 132 PHE A CA 1
ATOM 1051 C C . PHE A 1 132 ? -9.569 -8.691 -0.715 1.00 98.75 132 PHE A C 1
ATOM 1053 O O . PHE A 1 132 ? -9.907 -7.704 -1.371 1.00 98.75 132 PHE A O 1
ATOM 1060 N N . VAL A 1 133 ? -10.402 -9.309 0.120 1.00 98.62 133 VAL A N 1
ATOM 1061 C CA . VAL A 1 133 ? -11.749 -8.817 0.433 1.00 98.62 133 VAL A CA 1
ATOM 1062 C C . VAL A 1 133 ? -11.748 -8.301 1.867 1.00 98.62 133 VAL A C 1
ATOM 1064 O O . VAL A 1 133 ? -11.333 -9.015 2.775 1.00 98.62 133 VAL A O 1
ATOM 1067 N N . ALA A 1 134 ? -12.191 -7.063 2.087 1.00 98.50 134 ALA A N 1
ATOM 1068 C CA . ALA A 1 134 ? -12.184 -6.417 3.399 1.00 98.50 134 ALA A CA 1
ATOM 1069 C C . ALA A 1 134 ? -13.326 -6.928 4.304 1.00 98.50 134 ALA A C 1
ATOM 1071 O O . ALA A 1 134 ? -14.329 -6.243 4.496 1.00 98.50 134 ALA A O 1
ATOM 1072 N N . THR A 1 135 ? -13.211 -8.154 4.818 1.00 98.50 135 THR A N 1
ATOM 1073 C CA . THR A 1 135 ? -14.232 -8.854 5.627 1.00 98.50 135 THR A CA 1
ATOM 1074 C C . THR A 1 135 ? -13.871 -9.027 7.108 1.00 98.50 135 THR A C 1
ATOM 1076 O O . THR A 1 135 ? -14.511 -9.814 7.800 1.00 98.50 135 THR A O 1
ATOM 1079 N N . ASN A 1 136 ? -12.857 -8.317 7.599 1.00 98.12 136 ASN A N 1
ATOM 1080 C CA . ASN A 1 136 ? -12.450 -8.277 9.005 1.00 98.12 136 ASN A CA 1
ATOM 1081 C C . ASN A 1 136 ? -12.658 -6.845 9.552 1.00 98.12 136 ASN A C 1
ATOM 1083 O O . ASN A 1 136 ? -11.882 -5.959 9.165 1.00 98.12 136 ASN A O 1
ATOM 1087 N N . PRO A 1 137 ? -13.747 -6.594 10.307 1.00 94.06 137 PRO A N 1
ATOM 1088 C CA . PRO A 1 137 ? -14.086 -5.280 10.858 1.00 94.06 137 PRO A CA 1
ATOM 1089 C C . PRO A 1 137 ? -13.242 -4.885 12.076 1.00 94.06 137 PRO A C 1
ATOM 1091 O O . PRO A 1 137 ? -12.878 -5.776 12.873 1.00 94.06 137 PRO A O 1
#

Sequence (137 aa):
MTNISFQTPTFDILEAYYYHINGVYKKGFPNLPPDIFNFTADSLPLTLQTPKRGTKVKVLKYGTNVELVFQDTNLISGLDHPMHLHGYSFHVVGYGFGNFNKSKDPMNYNLVDPPLVNTVTVPKNGWAAIRFVATNP

pLDDT: mean 97.0, std 2.2, range [88.75, 98.88]

Radius of gyration: 16.28 Å; chains: 1; bounding box: 35×38×41 Å

Foldseek 3Di:
DLLEDEDQFPDDPVVCVVVVPPDRAAECDDLHRPDDDFQLDPDDDLVSLHGHYGHYDYDDDAFDKDKHKDAFGCRVHFDKDKDFDPPAWWFFFDKDATDDDPVPGNVVTDPPDGDTGRIDIHHGRMMIMIIDTRNGD

Organism: Trifolium pratense (NCBI:txid57577)

Secondary structure (DSSP, 8-state):
-TTEEE---SS-HHHHHHTT-TTS-EE---SS-SS---TT-SS--GGGG-PEEE-EE----TTEEEEEEEE---SS----EEEE-TT--EEEEEEEESS--TTTGGGG---SS--EESEEEEPTTEEEEEEEEE---

InterPro domains:
  IPR008972 Cupredoxin [G3DSA:2.60.40.420] (1-137)
  IPR008972 Cupredoxin [SSF49503] (2-137)
  IPR011706 Multicopper oxidase, C-terminal [PF07731] (34-137)
  IPR045087 Multicopper oxidase [PTHR11709] (1-137)